Protein AF-A0A2G6L9R9-F1 (afdb_monomer_lite)

pLDDT: mean 80.49, std 13.81, range [30.92, 96.5]

Foldseek 3Di:
DFVPWFAAVPGIDTLVPDDAQGWTWDADLVPRDTDTDGHHDDDDDDDPAWDWADDVPDTDTGHQADWDQDPPPGTDTPPPHPDDD

Secondary structure (DSSP, 8-state):
-TT-EEEETTEEEEGGG--TT-EEEEE-TTT--EEEEE---------S--EEEEETTEEEEE-TT-EEEETTTEEEETT--S---

Radius of gyration: 13.92 Å; chains: 1; bounding box: 34×28×33 Å

Sequence (85 aa):
MAGTLVDIPGGTLPIENIRVGMQVESRDDTRFANKPQKVLDTFGRVAPGYYLITKEPGVIKATEEHRFWMQGQGWLPGTSNPGTP

Structure (mmCIF, N/CA/C/O backbone):
data_AF-A0A2G6L9R9-F1
#
_entry.id   AF-A0A2G6L9R9-F1
#
loop_
_atom_site.group_PDB
_atom_site.id
_atom_site.type_symbol
_atom_site.label_atom_id
_atom_site.label_alt_id
_atom_site.label_comp_id
_atom_site.label_asym_id
_atom_site.label_entity_id
_atom_site.label_seq_id
_atom_site.pdbx_PDB_ins_code
_atom_site.Cartn_x
_atom_site.Cartn_y
_atom_site.Cartn_z
_atom_site.occupancy
_atom_site.B_iso_or_equiv
_atom_site.auth_seq_id
_atom_site.auth_comp_id
_atom_site.auth_asym_id
_atom_site.auth_atom_id
_atom_site.pdbx_PDB_model_num
ATOM 1 N N . MET A 1 1 ? -4.191 3.224 6.973 1.00 69.00 1 MET A N 1
ATOM 2 C CA . MET A 1 1 ? -5.247 3.907 7.759 1.00 69.00 1 MET A CA 1
ATOM 3 C C . MET A 1 1 ? -6.425 4.180 6.843 1.00 69.00 1 MET A C 1
ATOM 5 O O . MET A 1 1 ? -6.191 4.297 5.649 1.00 69.00 1 MET A O 1
ATOM 9 N N . ALA A 1 2 ? -7.655 4.298 7.351 1.00 79.06 2 ALA A N 1
ATOM 10 C CA . ALA A 1 2 ? -8.744 4.799 6.503 1.00 79.06 2 ALA A CA 1
ATOM 11 C C . ALA A 1 2 ? -8.374 6.191 5.951 1.00 79.06 2 ALA A C 1
ATOM 13 O O . ALA A 1 2 ? -7.719 6.977 6.646 1.00 79.06 2 ALA A O 1
ATOM 14 N N . GLY A 1 3 ? -8.704 6.456 4.691 1.00 82.62 3 GLY A N 1
ATOM 15 C CA . GLY A 1 3 ? -8.309 7.656 3.958 1.00 82.62 3 GLY A CA 1
ATOM 16 C C . GLY A 1 3 ? -6.870 7.651 3.431 1.00 82.62 3 GLY A C 1
ATOM 17 O O . GLY A 1 3 ? -6.469 8.607 2.770 1.00 82.62 3 GLY A O 1
ATOM 18 N N . THR A 1 4 ? -6.066 6.609 3.685 1.00 85.25 4 THR A N 1
ATOM 19 C CA . THR A 1 4 ? -4.772 6.451 3.002 1.00 85.25 4 THR A CA 1
ATOM 20 C C . THR A 1 4 ? -5.027 6.230 1.513 1.00 85.25 4 THR A C 1
ATOM 22 O O . THR A 1 4 ? -5.693 5.266 1.149 1.00 85.25 4 THR A O 1
ATOM 25 N N . LEU A 1 5 ? -4.506 7.114 0.664 1.00 89.88 5 LEU A N 1
ATOM 26 C CA . LEU A 1 5 ? -4.653 7.008 -0.785 1.00 89.88 5 LEU A CA 1
ATOM 27 C C . LEU A 1 5 ? -3.736 5.918 -1.352 1.00 89.88 5 LEU A C 1
ATOM 29 O O . LEU A 1 5 ? -2.573 5.812 -0.963 1.00 89.88 5 LEU A O 1
ATOM 33 N N . VAL A 1 6 ? -4.283 5.130 -2.272 1.00 90.38 6 VAL A N 1
ATOM 34 C CA . VAL A 1 6 ? -3.603 4.088 -3.041 1.00 90.38 6 VAL A CA 1
ATOM 35 C C . VAL A 1 6 ? -3.690 4.456 -4.515 1.00 90.38 6 VAL A C 1
ATOM 37 O O . VAL A 1 6 ? -4.778 4.753 -5.016 1.00 90.38 6 VAL A O 1
ATOM 40 N N . ASP A 1 7 ? -2.551 4.423 -5.199 1.00 94.44 7 ASP A N 1
ATOM 41 C CA . ASP A 1 7 ? -2.477 4.683 -6.632 1.00 94.44 7 ASP A CA 1
ATOM 42 C C . ASP A 1 7 ? -3.086 3.512 -7.415 1.00 94.44 7 ASP A C 1
ATOM 44 O O . ASP A 1 7 ? -2.789 2.337 -7.177 1.00 94.44 7 ASP A O 1
ATOM 48 N N . ILE A 1 8 ? -3.954 3.845 -8.363 1.00 95.31 8 ILE A N 1
ATOM 49 C CA . ILE A 1 8 ? -4.586 2.916 -9.297 1.00 95.31 8 ILE A CA 1
ATOM 50 C C . ILE A 1 8 ? -4.355 3.413 -10.727 1.00 95.31 8 ILE A C 1
ATOM 52 O O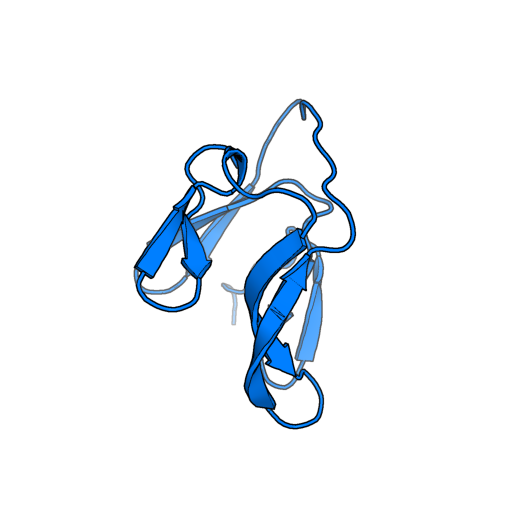 . ILE A 1 8 ? -4.075 4.600 -10.928 1.00 95.31 8 ILE A O 1
ATOM 56 N N . PRO A 1 9 ? -4.536 2.562 -11.748 1.00 94.69 9 PRO A N 1
ATOM 57 C CA . PRO A 1 9 ? -4.518 3.034 -13.124 1.00 94.69 9 PRO A CA 1
ATOM 58 C C . PRO A 1 9 ? -5.544 4.161 -13.323 1.00 94.69 9 PRO A C 1
ATOM 60 O O . PRO A 1 9 ? -6.749 3.953 -13.192 1.00 94.69 9 PRO A O 1
ATOM 63 N N . GLY A 1 10 ? -5.060 5.367 -13.624 1.00 91.69 10 GLY A N 1
ATOM 64 C CA . GLY A 1 10 ? -5.900 6.539 -13.885 1.00 91.69 10 GLY A CA 1
ATOM 65 C C . GLY A 1 10 ? -6.300 7.380 -12.665 1.00 91.69 10 GLY A C 1
ATOM 66 O O . GLY A 1 10 ? -7.092 8.305 -12.837 1.00 91.69 10 GLY A O 1
ATOM 67 N N . GLY A 1 11 ? -5.773 7.125 -11.460 1.00 94.19 11 GLY A N 1
ATOM 68 C CA . GLY A 1 11 ? -6.041 7.995 -10.309 1.00 94.19 11 GLY A CA 1
ATOM 69 C C . GLY A 1 11 ? -5.648 7.412 -8.956 1.00 94.19 11 GLY A C 1
ATOM 70 O O . GLY A 1 11 ? -4.754 6.579 -8.852 1.00 94.19 11 GLY A O 1
ATOM 71 N N . THR A 1 12 ? -6.340 7.855 -7.908 1.00 94.81 12 THR A N 1
ATOM 72 C CA . THR A 1 12 ? -6.152 7.354 -6.543 1.00 94.81 12 THR A CA 1
ATOM 73 C C . THR A 1 12 ? -7.482 6.957 -5.921 1.00 94.81 12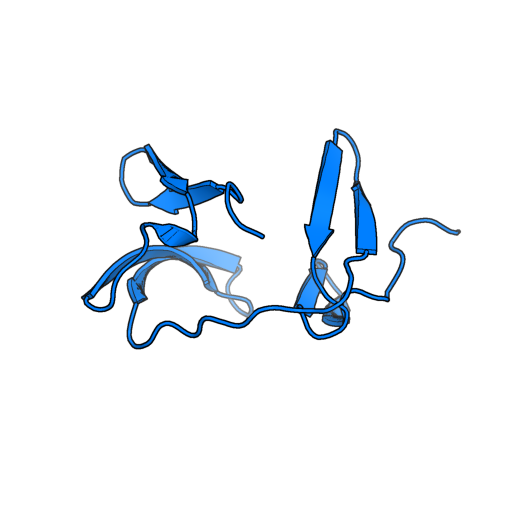 THR A C 1
ATOM 75 O O . THR A 1 12 ? -8.530 7.530 -6.227 1.00 94.81 12 THR A O 1
ATOM 78 N N . LEU A 1 13 ? -7.445 5.966 -5.034 1.00 93.00 13 LEU A N 1
ATOM 79 C CA . LEU A 1 13 ? -8.588 5.562 -4.221 1.00 93.00 13 LEU A CA 1
ATOM 80 C C . LEU A 1 13 ? -8.183 5.422 -2.753 1.00 93.00 13 LEU A C 1
ATOM 82 O O . LEU A 1 13 ? -7.069 4.982 -2.470 1.00 93.00 13 LEU A O 1
ATOM 86 N N . PRO A 1 14 ? -9.074 5.741 -1.799 1.00 92.44 14 PRO A N 1
ATOM 87 C CA . PRO A 1 14 ? -8.861 5.388 -0.401 1.00 92.44 14 PRO A CA 1
ATOM 88 C C . PRO A 1 14 ? -8.679 3.873 -0.234 1.00 92.44 14 PRO A C 1
ATOM 90 O O . PRO A 1 14 ? -9.384 3.087 -0.871 1.00 92.44 14 PRO A O 1
ATOM 93 N N . ILE A 1 15 ? -7.760 3.455 0.636 1.00 90.25 15 ILE A N 1
ATOM 94 C CA . ILE A 1 15 ? -7.403 2.045 0.849 1.00 90.25 15 ILE A CA 1
ATOM 95 C C . ILE A 1 15 ? -8.605 1.186 1.265 1.00 90.25 15 ILE A C 1
ATOM 97 O O . ILE A 1 15 ? -8.723 0.038 0.849 1.00 90.25 15 ILE A O 1
ATOM 101 N N . GLU A 1 16 ? -9.547 1.752 2.019 1.00 89.88 16 GLU A N 1
ATOM 102 C CA . GLU A 1 16 ? -10.798 1.111 2.433 1.00 89.88 16 GLU A CA 1
ATOM 103 C C . GLU A 1 16 ? -11.764 0.832 1.271 1.00 89.88 16 GLU A C 1
ATOM 105 O O . GLU A 1 16 ? -12.706 0.054 1.428 1.00 89.88 16 GLU A O 1
ATOM 110 N N . ASN A 1 17 ? -11.526 1.421 0.095 1.00 93.50 17 ASN A N 1
ATOM 111 C CA . ASN A 1 17 ? -12.307 1.209 -1.124 1.00 93.50 17 ASN A CA 1
ATOM 112 C C . ASN A 1 17 ? -11.648 0.218 -2.095 1.00 93.50 17 ASN A C 1
ATOM 114 O O . ASN A 1 17 ? -12.273 -0.160 -3.084 1.00 93.50 17 ASN A O 1
ATOM 118 N N . ILE A 1 18 ? -10.433 -0.259 -1.806 1.00 94.25 18 I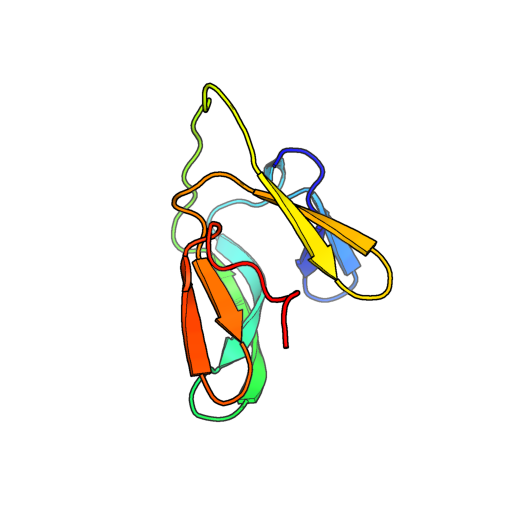LE A N 1
ATOM 119 C CA . ILE A 1 18 ? -9.769 -1.294 -2.603 1.00 94.25 18 ILE A CA 1
ATOM 120 C C . ILE A 1 18 ? -10.446 -2.652 -2.369 1.00 94.25 18 ILE A C 1
ATOM 122 O O . ILE A 1 18 ? -10.849 -2.989 -1.254 1.00 94.25 18 ILE A O 1
ATOM 126 N N . ARG A 1 19 ? -10.614 -3.434 -3.437 1.00 94.19 19 ARG A N 1
ATOM 127 C CA . ARG A 1 19 ? -11.270 -4.749 -3.428 1.00 94.19 19 ARG A CA 1
ATOM 128 C C . ARG A 1 19 ? -10.426 -5.775 -4.171 1.00 94.19 19 ARG A C 1
ATOM 130 O O . ARG A 1 19 ? -9.683 -5.433 -5.093 1.00 94.19 19 ARG A O 1
ATOM 137 N N . VAL A 1 20 ? -10.598 -7.045 -3.807 1.00 95.88 20 VAL A N 1
ATOM 138 C CA . VAL A 1 20 ? -10.039 -8.176 -4.555 1.00 95.88 20 VAL A CA 1
ATOM 139 C C . VAL A 1 20 ? -10.459 -8.086 -6.019 1.00 95.88 20 VAL A C 1
ATOM 141 O O . VAL A 1 20 ? -11.619 -7.842 -6.345 1.00 95.88 20 VAL A O 1
ATOM 144 N N . GLY A 1 21 ? -9.490 -8.268 -6.907 1.00 95.06 21 GLY A N 1
ATOM 145 C CA . GLY A 1 21 ? -9.678 -8.191 -8.346 1.00 95.06 21 GLY A CA 1
ATOM 146 C C . GLY A 1 21 ? -9.372 -6.835 -8.975 1.00 95.06 21 GLY A C 1
ATOM 147 O O . GLY A 1 21 ? -9.149 -6.801 -10.185 1.00 95.06 21 GLY A O 1
ATOM 148 N N . MET A 1 22 ? -9.295 -5.757 -8.190 1.00 95.88 22 MET A N 1
ATOM 149 C CA . MET A 1 22 ? -8.889 -4.438 -8.686 1.00 95.88 22 MET A CA 1
ATOM 150 C C . MET A 1 22 ? -7.407 -4.402 -9.060 1.00 95.88 22 MET A C 1
ATOM 152 O O . MET A 1 22 ? -6.621 -5.235 -8.606 1.00 95.88 22 MET A O 1
ATOM 156 N N . GLN A 1 23 ? -7.028 -3.417 -9.873 1.00 96.50 23 GLN A N 1
ATOM 157 C CA . GLN A 1 23 ? -5.632 -3.118 -10.172 1.00 96.50 23 GLN A CA 1
ATOM 158 C C . GLN A 1 23 ? -5.149 -1.935 -9.334 1.00 96.50 23 GLN A C 1
ATOM 160 O O . GLN A 1 23 ? -5.845 -0.927 -9.228 1.00 96.50 23 GLN A O 1
ATOM 165 N N . VAL A 1 24 ? -3.951 -2.067 -8.775 1.00 95.38 24 VAL A N 1
ATOM 166 C CA . VAL A 1 24 ? -3.225 -1.003 -8.072 1.00 95.38 24 VAL A CA 1
ATOM 167 C C . VAL A 1 24 ? -1.861 -0.824 -8.724 1.00 95.38 24 VAL A C 1
ATOM 169 O O . VAL A 1 24 ? -1.282 -1.796 -9.218 1.00 95.38 24 VAL A O 1
ATOM 172 N N . GLU A 1 25 ? -1.343 0.400 -8.742 1.00 95.19 25 GLU A N 1
ATOM 173 C CA . GLU A 1 25 ? 0.034 0.634 -9.170 1.00 95.19 25 GLU A CA 1
ATOM 174 C C . GLU A 1 25 ? 0.986 0.036 -8.134 1.00 95.19 25 GLU A C 1
ATOM 176 O O . GLU A 1 25 ? 0.893 0.304 -6.935 1.00 95.19 25 GLU A O 1
ATOM 181 N N . SER A 1 26 ? 1.896 -0.818 -8.593 1.00 93.38 26 SER A N 1
ATOM 182 C CA . SER A 1 26 ? 2.843 -1.517 -7.733 1.00 93.38 26 SER A CA 1
ATOM 183 C C . SER A 1 26 ? 4.246 -1.414 -8.304 1.00 93.38 26 SER A C 1
ATOM 185 O O . SER A 1 26 ? 4.437 -1.439 -9.522 1.00 93.38 26 SER A O 1
ATOM 187 N N . ARG A 1 27 ? 5.234 -1.302 -7.416 1.00 90.19 27 ARG A N 1
ATOM 188 C CA . ARG A 1 27 ? 6.650 -1.262 -7.773 1.00 90.19 27 ARG A CA 1
ATOM 189 C C . ARG A 1 27 ? 7.300 -2.599 -7.456 1.00 90.19 27 ARG A C 1
ATOM 191 O O . ARG A 1 27 ? 7.237 -3.061 -6.323 1.00 90.19 27 ARG A O 1
ATOM 198 N N . ASP A 1 28 ? 7.967 -3.166 -8.453 1.00 87.25 28 ASP A N 1
ATOM 199 C CA . ASP A 1 28 ? 8.860 -4.311 -8.280 1.00 87.25 28 ASP A CA 1
ATOM 200 C C . ASP A 1 28 ? 10.080 -3.876 -7.450 1.00 87.25 28 ASP A C 1
ATOM 202 O O . ASP A 1 28 ? 10.757 -2.903 -7.795 1.00 87.25 28 ASP A O 1
ATOM 206 N N . ASP A 1 29 ? 10.351 -4.566 -6.346 1.00 81.81 29 ASP A N 1
ATOM 207 C CA . ASP A 1 29 ? 11.416 -4.219 -5.402 1.00 81.81 29 ASP A CA 1
ATOM 208 C C . ASP A 1 29 ? 12.816 -4.662 -5.866 1.00 81.81 29 ASP A C 1
ATOM 210 O O . ASP A 1 29 ? 13.821 -4.163 -5.358 1.00 81.81 29 ASP A O 1
ATOM 214 N N . THR A 1 30 ? 12.894 -5.517 -6.892 1.00 82.56 30 THR A N 1
ATOM 215 C CA . THR A 1 30 ? 14.148 -5.975 -7.511 1.00 82.56 30 THR A CA 1
ATOM 216 C C . THR A 1 30 ? 14.512 -5.186 -8.767 1.00 82.56 30 THR A C 1
ATOM 218 O O . THR A 1 30 ? 15.675 -4.854 -8.991 1.00 82.56 30 THR A O 1
ATOM 221 N N . ARG A 1 31 ? 13.516 -4.873 -9.603 1.00 84.06 31 ARG A N 1
ATOM 222 C CA . ARG A 1 31 ? 13.688 -4.211 -10.908 1.00 84.06 31 ARG A CA 1
ATOM 223 C C . ARG A 1 31 ? 13.318 -2.739 -10.887 1.00 84.06 31 ARG A C 1
ATOM 225 O O . ARG A 1 31 ? 13.559 -2.046 -11.871 1.00 84.06 31 ARG A O 1
ATOM 232 N N . PHE A 1 32 ? 12.695 -2.271 -9.807 1.00 82.00 32 PHE A N 1
ATOM 233 C CA . PHE A 1 32 ? 12.252 -0.890 -9.625 1.00 82.00 32 PHE A CA 1
ATOM 234 C C . PHE A 1 32 ? 11.263 -0.385 -10.683 1.00 82.00 32 PHE A C 1
ATOM 236 O O . PHE A 1 32 ? 11.082 0.824 -10.825 1.00 82.00 32 PHE A O 1
ATOM 243 N N . ALA A 1 33 ? 10.614 -1.298 -11.4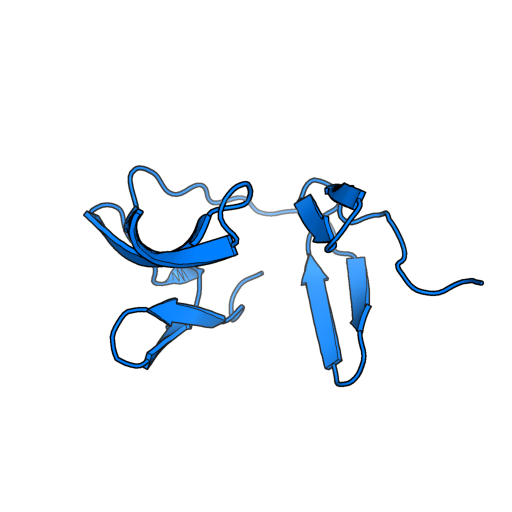05 1.00 85.88 33 ALA A N 1
ATOM 244 C CA . ALA A 1 33 ? 9.632 -0.978 -12.426 1.00 85.88 33 ALA A CA 1
ATOM 245 C C . ALA A 1 33 ? 8.230 -0.897 -11.812 1.00 85.88 33 ALA A C 1
ATOM 247 O O . ALA A 1 33 ? 7.830 -1.790 -11.063 1.00 85.88 33 ALA A O 1
ATOM 248 N N . ASN A 1 34 ? 7.479 0.142 -12.176 1.00 88.50 34 ASN A N 1
ATOM 249 C CA . ASN A 1 34 ? 6.080 0.293 -11.786 1.00 88.50 34 ASN A CA 1
ATOM 250 C C . ASN A 1 34 ? 5.176 -0.357 -12.831 1.00 88.50 34 ASN A C 1
ATOM 252 O O . ASN A 1 34 ? 5.363 -0.121 -14.029 1.00 88.50 34 ASN A O 1
ATOM 256 N N . LYS A 1 35 ? 4.209 -1.163 -12.388 1.00 93.19 35 LYS A N 1
ATOM 257 C CA . LYS A 1 35 ? 3.156 -1.727 -13.238 1.00 93.19 35 LYS A CA 1
ATOM 258 C C . LYS A 1 35 ? 1.860 -1.916 -12.444 1.00 93.19 35 LYS A C 1
ATOM 260 O O . LYS A 1 35 ? 1.929 -2.262 -11.261 1.00 93.19 35 LYS A O 1
ATOM 265 N N . PRO A 1 36 ? 0.693 -1.849 -13.106 1.00 95.19 36 PRO A N 1
ATOM 266 C CA . PRO A 1 36 ? -0.561 -2.287 -12.511 1.00 95.19 36 PRO A CA 1
ATOM 267 C C . PRO A 1 36 ? -0.487 -3.760 -12.103 1.00 95.19 36 PRO A C 1
ATOM 269 O O . PRO A 1 36 ? -0.081 -4.609 -12.902 1.00 95.19 36 PRO A O 1
ATOM 272 N N . GLN A 1 37 ? -0.886 -4.075 -10.873 1.00 95.94 37 GLN A N 1
ATOM 273 C CA . GLN A 1 37 ? -0.960 -5.435 -10.335 1.00 95.94 37 GLN A CA 1
ATOM 274 C C . GLN A 1 37 ? -2.338 -5.704 -9.733 1.00 95.94 37 GLN A C 1
ATOM 276 O O . GLN A 1 37 ? -2.978 -4.808 -9.185 1.00 95.94 37 GLN A O 1
ATOM 281 N N . LYS A 1 38 ? -2.804 -6.952 -9.847 1.00 96.38 38 LYS A N 1
ATOM 282 C CA . LYS A 1 38 ? -4.123 -7.366 -9.359 1.00 96.38 38 LYS A CA 1
ATOM 283 C C . LYS A 1 38 ? -4.087 -7.627 -7.853 1.00 96.38 38 LYS A C 1
ATOM 285 O O . LYS A 1 38 ? -3.256 -8.396 -7.377 1.00 96.38 38 LYS A O 1
ATOM 290 N N . VAL A 1 39 ? -5.038 -7.057 -7.122 1.00 94.94 39 VAL A N 1
ATOM 291 C CA . VAL A 1 39 ? -5.255 -7.342 -5.700 1.00 94.94 39 VAL A CA 1
ATOM 292 C C . VAL A 1 39 ? -5.825 -8.750 -5.553 1.00 94.94 39 VAL A C 1
ATOM 294 O O . VAL A 1 39 ? -6.882 -9.055 -6.112 1.00 94.94 39 VAL A O 1
ATOM 297 N N . LEU A 1 40 ? -5.123 -9.608 -4.815 1.00 95.44 40 LEU A N 1
ATOM 298 C CA . LEU A 1 40 ? -5.531 -10.998 -4.580 1.00 95.44 40 LEU A CA 1
ATOM 299 C C . LEU A 1 40 ? -6.330 -11.166 -3.289 1.00 95.44 40 LEU A C 1
ATOM 301 O O . LEU A 1 40 ? -7.232 -11.994 -3.246 1.00 95.44 40 LEU A O 1
ATOM 305 N N . ASP A 1 41 ? -6.014 -10.369 -2.270 1.00 93.00 41 ASP A N 1
ATOM 306 C CA . ASP A 1 41 ? -6.672 -10.415 -0.969 1.00 93.00 41 ASP A CA 1
ATOM 307 C C . ASP A 1 41 ? -6.657 -9.029 -0.307 1.00 93.00 41 ASP A C 1
ATOM 309 O O . ASP A 1 41 ? -5.832 -8.174 -0.647 1.00 93.00 41 ASP A O 1
ATOM 313 N N . THR A 1 42 ? -7.574 -8.801 0.630 1.00 90.62 42 THR A N 1
ATOM 314 C C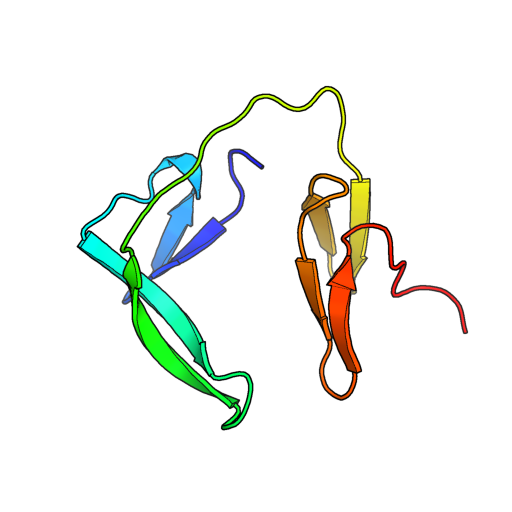A . THR A 1 42 ? -7.673 -7.564 1.412 1.00 90.62 42 THR A CA 1
ATOM 315 C C . THR A 1 42 ? -7.916 -7.887 2.879 1.00 90.62 42 THR A C 1
ATOM 317 O O . THR A 1 42 ? -8.891 -8.556 3.213 1.00 90.62 42 THR A O 1
ATOM 320 N N . PHE A 1 43 ? -7.085 -7.340 3.765 1.00 86.50 43 PHE A N 1
ATOM 321 C CA . PHE A 1 43 ? -7.204 -7.523 5.212 1.00 86.50 43 PHE A CA 1
ATOM 322 C C . PHE A 1 43 ? -7.670 -6.229 5.881 1.00 86.50 43 PHE A C 1
ATOM 324 O O . PHE A 1 43 ? -7.154 -5.150 5.593 1.00 86.50 43 PHE A O 1
ATOM 331 N N . GLY A 1 44 ? -8.623 -6.340 6.807 1.00 80.50 44 GLY A N 1
ATOM 332 C CA . GLY A 1 44 ? -9.107 -5.228 7.621 1.00 80.50 44 GLY A CA 1
ATOM 333 C C . GLY A 1 44 ? -8.987 -5.553 9.105 1.00 80.50 44 GLY A C 1
ATOM 334 O O . GLY A 1 44 ? -9.348 -6.646 9.532 1.00 80.50 44 GLY A O 1
ATOM 335 N N . ARG A 1 45 ? -8.492 -4.604 9.903 1.00 80.69 45 ARG A N 1
ATOM 336 C CA . ARG A 1 45 ? -8.487 -4.709 11.367 1.00 80.69 45 ARG A CA 1
ATOM 337 C C . ARG A 1 45 ? -8.638 -3.348 12.028 1.00 80.69 45 ARG A C 1
ATOM 339 O O . ARG A 1 45 ? -8.247 -2.331 11.457 1.00 80.69 45 ARG A O 1
ATOM 346 N N . VAL A 1 46 ? -9.123 -3.357 13.264 1.00 74.44 46 VAL A N 1
ATOM 347 C CA . VAL A 1 46 ? -9.090 -2.199 14.163 1.00 74.44 46 VAL A CA 1
ATOM 348 C C . VAL A 1 46 ? -7.849 -2.329 15.042 1.00 74.44 46 VAL A C 1
ATOM 350 O O . VAL A 1 46 ? -7.660 -3.357 15.687 1.00 74.44 46 VAL A O 1
ATOM 353 N N . ALA A 1 47 ? -6.983 -1.316 15.039 1.00 74.94 47 ALA A N 1
ATOM 354 C CA . ALA A 1 47 ? -5.779 -1.279 15.866 1.00 74.94 47 ALA A CA 1
ATOM 355 C C . ALA A 1 47 ? -5.932 -0.239 16.990 1.00 74.94 47 ALA A C 1
ATOM 357 O O . ALA A 1 47 ? -6.533 0.809 16.750 1.00 74.94 47 ALA A O 1
ATOM 358 N N . PRO A 1 48 ? -5.373 -0.488 18.190 1.00 71.44 48 PRO A N 1
ATOM 359 C CA . PRO A 1 48 ? -5.519 0.405 19.344 1.00 71.44 48 PRO A CA 1
ATOM 360 C C . PRO A 1 48 ? -4.743 1.725 19.203 1.00 71.44 48 PRO A C 1
ATOM 362 O O . PRO A 1 48 ? -4.979 2.657 19.965 1.00 71.44 48 PRO A O 1
ATOM 365 N N . GLY A 1 49 ? -3.826 1.824 18.236 1.00 72.19 49 GLY A N 1
ATOM 366 C CA . GLY A 1 49 ? -3.015 3.015 18.011 1.00 72.19 49 GLY A CA 1
ATOM 367 C C . GLY A 1 49 ? -2.319 3.018 16.652 1.00 72.19 49 GLY A C 1
ATOM 368 O O . GLY A 1 49 ? -2.423 2.073 15.864 1.00 72.19 49 GLY A O 1
ATOM 369 N N . TYR A 1 50 ? -1.614 4.112 16.374 1.00 73.81 50 TYR A N 1
ATOM 370 C CA . TYR A 1 50 ? -0.843 4.311 15.152 1.00 73.81 50 TYR A CA 1
ATOM 371 C C . TYR A 1 50 ? 0.384 5.182 15.404 1.00 73.81 50 TYR A C 1
ATOM 373 O O . TYR A 1 50 ? 0.409 5.992 16.326 1.00 73.81 50 TYR A O 1
ATOM 381 N N . TYR A 1 51 ? 1.371 5.038 14.532 1.00 74.81 51 TYR A N 1
ATOM 382 C CA . TYR A 1 51 ? 2.580 5.839 14.465 1.00 74.81 51 TYR A CA 1
ATOM 383 C C . TYR A 1 51 ? 2.432 6.907 13.383 1.00 74.81 51 TYR A C 1
ATOM 385 O O . TYR A 1 51 ? 1.780 6.696 12.353 1.00 74.81 51 TYR A O 1
ATOM 393 N N . LEU A 1 52 ? 3.037 8.065 13.638 1.00 72.56 52 LEU A N 1
ATOM 394 C CA . LEU A 1 52 ? 3.231 9.128 12.662 1.00 72.56 52 LEU A CA 1
ATOM 395 C C . LEU A 1 52 ? 4.645 8.990 12.109 1.00 72.56 52 LEU A C 1
ATOM 397 O O . LEU A 1 52 ? 5.613 9.102 12.853 1.00 72.56 52 LEU A O 1
ATOM 401 N N . ILE A 1 53 ? 4.749 8.745 10.811 1.00 72.31 53 ILE A N 1
ATOM 402 C CA . ILE A 1 53 ? 6.022 8.633 10.108 1.00 72.31 53 ILE A CA 1
ATOM 403 C C . ILE A 1 53 ? 6.201 9.916 9.314 1.00 72.31 53 ILE A C 1
ATOM 405 O O . ILE A 1 53 ? 5.494 10.160 8.332 1.00 72.31 53 ILE A O 1
ATOM 409 N N . THR A 1 54 ? 7.117 10.755 9.779 1.00 68.62 54 THR A N 1
ATOM 410 C CA . THR A 1 54 ? 7.480 12.022 9.149 1.00 68.62 54 THR A CA 1
ATOM 411 C C . THR A 1 54 ? 8.399 11.750 7.960 1.00 68.62 54 THR A C 1
ATOM 413 O O . THR A 1 54 ? 9.463 11.156 8.112 1.00 68.62 54 THR A O 1
ATOM 416 N N . LYS A 1 55 ? 7.992 12.189 6.769 1.00 68.31 55 LYS A N 1
ATOM 417 C CA . LYS A 1 55 ? 8.838 12.282 5.573 1.00 68.31 55 LYS A CA 1
ATOM 418 C C . LYS A 1 55 ? 8.775 13.711 5.046 1.00 68.31 55 LYS A C 1
ATOM 420 O O . LYS A 1 55 ? 7.805 14.414 5.295 1.00 68.31 55 LYS A O 1
ATOM 425 N N . GLU A 1 56 ? 9.750 14.167 4.283 1.00 66.25 56 GLU A N 1
ATOM 426 C CA . GLU A 1 56 ? 9.579 15.431 3.561 1.00 66.25 56 GLU A CA 1
ATOM 427 C C . GLU A 1 56 ? 8.918 15.165 2.198 1.00 66.25 56 GLU A C 1
ATOM 429 O O . GLU A 1 56 ? 9.384 14.282 1.473 1.00 66.25 56 GLU A O 1
ATOM 434 N N . PRO A 1 57 ? 7.831 15.869 1.815 1.00 56.78 57 PRO A N 1
ATOM 435 C CA . PRO A 1 57 ? 6.948 16.742 2.594 1.00 56.78 57 PRO A CA 1
ATOM 436 C C . PRO A 1 57 ? 5.657 16.001 3.010 1.00 56.78 57 PRO A C 1
ATOM 438 O O . PRO A 1 57 ? 4.733 15.847 2.215 1.00 56.78 57 PRO A O 1
ATOM 441 N N . GLY A 1 58 ? 5.547 15.514 4.246 1.00 66.69 58 GLY A N 1
ATOM 442 C CA . GLY A 1 58 ? 4.290 14.970 4.762 1.00 66.69 58 GLY A CA 1
ATOM 443 C C . GLY A 1 58 ? 4.414 13.939 5.879 1.00 66.69 58 GLY A C 1
ATOM 444 O O . GLY A 1 58 ? 5.485 13.498 6.274 1.00 66.69 58 GLY A O 1
ATOM 445 N N . VAL A 1 59 ? 3.264 13.516 6.391 1.00 73.44 59 VAL A N 1
ATOM 446 C CA . VAL A 1 59 ? 3.196 12.509 7.452 1.00 73.44 59 VAL A CA 1
ATOM 447 C C . VAL A 1 59 ? 2.352 11.338 6.984 1.00 73.44 59 VAL A C 1
ATOM 449 O O . VAL A 1 59 ? 1.245 11.523 6.480 1.00 73.44 59 VAL A O 1
ATOM 452 N N . ILE A 1 60 ? 2.866 10.124 7.166 1.00 74.19 60 ILE A N 1
ATOM 453 C CA . ILE A 1 60 ? 2.124 8.885 6.937 1.00 74.19 60 ILE A CA 1
ATOM 454 C C . ILE A 1 60 ? 1.681 8.331 8.293 1.00 74.19 60 ILE A C 1
ATOM 456 O O . ILE A 1 60 ? 2.470 8.264 9.229 1.00 74.19 60 ILE A O 1
ATOM 460 N N . LYS A 1 61 ? 0.412 7.922 8.404 1.00 78.31 61 LYS A N 1
ATOM 461 C CA . LYS A 1 61 ? -0.126 7.241 9.592 1.00 78.31 61 LYS A CA 1
ATOM 462 C C . LYS A 1 61 ? -0.183 5.736 9.353 1.00 78.31 61 LYS A C 1
ATOM 464 O O . LYS A 1 61 ? -0.898 5.296 8.449 1.00 78.31 61 LYS A O 1
ATOM 469 N N . ALA A 1 62 ? 0.500 4.951 10.179 1.00 78.12 62 ALA A N 1
ATOM 470 C CA . ALA A 1 62 ? 0.535 3.495 10.043 1.00 78.12 62 ALA A CA 1
ATOM 471 C C . ALA A 1 62 ? 0.636 2.780 11.395 1.00 78.12 62 ALA A C 1
ATOM 473 O O . ALA A 1 62 ? 1.063 3.370 12.378 1.00 78.12 62 ALA A O 1
ATOM 474 N N . THR A 1 63 ? 0.208 1.520 11.476 1.00 79.25 63 THR A N 1
ATOM 475 C CA . THR A 1 63 ? 0.377 0.720 12.708 1.00 79.25 63 THR A CA 1
ATOM 476 C C . THR A 1 63 ? 1.777 0.115 12.763 1.00 79.25 63 THR A C 1
ATOM 478 O O . THR A 1 63 ? 2.415 -0.003 11.723 1.00 79.25 63 THR A O 1
ATOM 481 N N . GLU A 1 64 ? 2.204 -0.356 13.936 1.00 71.88 64 GLU A N 1
ATOM 482 C CA . GLU A 1 64 ? 3.525 -0.976 14.166 1.00 71.88 64 GLU A CA 1
ATOM 483 C C . GLU A 1 64 ? 3.930 -1.987 13.084 1.00 71.88 64 GLU A C 1
ATOM 485 O O . GLU A 1 64 ? 5.015 -1.923 12.515 1.00 71.88 64 GLU A O 1
ATOM 490 N N . GLU A 1 65 ? 3.015 -2.893 12.749 1.00 69.69 65 GLU A N 1
ATOM 491 C CA . GLU A 1 65 ? 3.288 -3.980 11.808 1.00 69.69 65 GLU A CA 1
ATOM 492 C C . GLU A 1 65 ? 3.348 -3.558 10.328 1.00 69.69 65 GLU A C 1
ATOM 494 O O . GLU A 1 65 ? 3.686 -4.379 9.474 1.00 69.69 65 GLU A O 1
ATOM 499 N N . HIS A 1 66 ? 2.993 -2.314 9.985 1.00 77.50 66 HIS A N 1
ATOM 500 C CA . HIS A 1 66 ? 3.070 -1.861 8.594 1.00 77.50 66 HIS A CA 1
ATOM 501 C C . HIS A 1 66 ? 4.528 -1.760 8.170 1.00 77.50 66 HIS A C 1
ATOM 503 O O . HIS A 1 66 ? 5.308 -1.073 8.819 1.00 77.50 66 HIS A O 1
ATOM 509 N N . ARG A 1 67 ? 4.890 -2.397 7.057 1.00 79.69 67 ARG A N 1
ATOM 510 C CA . ARG A 1 67 ? 6.242 -2.302 6.507 1.00 79.69 67 ARG A CA 1
ATOM 511 C C . ARG A 1 67 ? 6.353 -1.161 5.503 1.00 79.69 67 ARG A C 1
ATOM 513 O O . ARG A 1 67 ? 5.447 -0.946 4.702 1.00 79.69 67 ARG A O 1
ATOM 520 N N . PHE A 1 68 ? 7.489 -0.479 5.518 1.00 81.38 68 PHE A N 1
ATOM 521 C CA . PHE A 1 68 ? 7.858 0.573 4.581 1.00 81.38 68 PHE A CA 1
ATOM 522 C C . PHE A 1 68 ? 9.057 0.128 3.762 1.00 81.38 68 PHE A C 1
ATOM 524 O O . PHE A 1 68 ? 10.012 -0.422 4.302 1.00 81.38 68 PHE A O 1
ATOM 531 N N . TRP A 1 69 ? 9.012 0.370 2.456 1.00 79.44 69 TRP A N 1
ATOM 532 C CA . TRP A 1 69 ? 10.163 0.144 1.593 1.00 79.44 69 TRP A CA 1
ATOM 533 C C . TRP A 1 69 ? 11.060 1.381 1.580 1.00 79.44 69 TRP A C 1
ATOM 535 O O . TRP A 1 69 ? 10.612 2.466 1.202 1.00 79.44 69 TRP A O 1
ATOM 545 N N . MET A 1 70 ? 12.329 1.211 1.952 1.00 78.75 70 MET A N 1
ATOM 546 C CA . MET A 1 70 ? 13.360 2.240 1.849 1.00 78.75 70 MET A CA 1
ATOM 547 C C . MET A 1 70 ? 14.383 1.849 0.783 1.00 78.75 70 MET A C 1
ATOM 549 O O . MET A 1 70 ? 14.969 0.765 0.813 1.00 78.75 70 MET A O 1
ATOM 553 N N . GLN A 1 71 ? 14.604 2.742 -0.182 1.00 74.06 71 GLN A N 1
ATOM 554 C CA . GLN A 1 71 ? 15.530 2.484 -1.279 1.00 74.06 71 GLN A CA 1
ATOM 555 C C . GLN A 1 71 ? 16.945 2.215 -0.745 1.00 74.06 71 GLN A C 1
ATOM 557 O O . GLN A 1 71 ? 17.481 2.997 0.033 1.00 74.06 71 GLN A O 1
ATOM 562 N N . GLY A 1 72 ? 17.539 1.094 -1.164 1.00 77.12 72 GLY A N 1
ATOM 563 C CA . GLY A 1 72 ? 18.872 0.666 -0.727 1.00 77.12 72 GLY A CA 1
ATOM 564 C C . GLY A 1 72 ? 18.919 -0.068 0.619 1.00 77.12 72 GLY A C 1
ATOM 565 O O . GLY A 1 72 ? 19.962 -0.626 0.938 1.00 77.12 72 GLY A O 1
ATOM 566 N N . GLN A 1 73 ? 17.818 -0.117 1.380 1.00 77.88 73 GLN A N 1
ATOM 567 C CA . GLN A 1 73 ? 17.746 -0.823 2.672 1.00 77.88 73 GLN A CA 1
ATOM 568 C C . GLN A 1 73 ? 16.702 -1.947 2.691 1.00 77.88 73 GLN A C 1
ATOM 570 O O . GLN A 1 73 ? 16.880 -2.947 3.380 1.00 77.88 73 GLN A O 1
ATOM 575 N N . GLY A 1 74 ? 15.635 -1.814 1.903 1.00 81.25 74 GLY A N 1
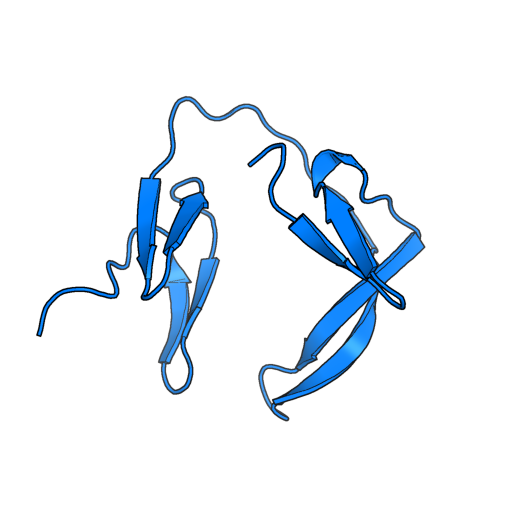ATOM 576 C CA . GLY A 1 74 ? 14.584 -2.815 1.771 1.00 81.25 74 GLY A CA 1
ATOM 577 C C . GLY A 1 74 ? 13.366 -2.555 2.661 1.00 81.25 74 GLY A C 1
ATOM 578 O O . GLY A 1 74 ? 13.027 -1.406 2.946 1.00 81.25 74 GLY A O 1
ATOM 579 N N . TRP A 1 75 ? 12.671 -3.625 3.058 1.00 81.56 75 TRP A N 1
ATOM 580 C CA . TRP A 1 75 ? 11.464 -3.559 3.890 1.00 81.56 75 TRP A CA 1
ATOM 581 C C . TRP A 1 75 ? 11.814 -3.357 5.370 1.00 81.56 75 TRP A C 1
ATOM 583 O O . TRP A 1 75 ? 12.420 -4.230 5.988 1.00 81.56 75 TRP A O 1
ATOM 593 N N . LEU A 1 76 ? 11.358 -2.253 5.956 1.00 79.62 76 LEU A N 1
ATOM 594 C CA . LEU A 1 76 ? 11.529 -1.918 7.370 1.00 79.62 76 LEU A CA 1
ATOM 595 C C . LEU A 1 76 ? 10.171 -1.868 8.094 1.00 79.62 76 LEU A C 1
ATOM 597 O O . LEU A 1 76 ? 9.164 -1.551 7.462 1.00 79.62 76 LEU A O 1
ATOM 601 N N . PRO A 1 77 ? 10.091 -2.191 9.397 1.00 71.19 77 PRO A N 1
ATOM 602 C CA . PRO A 1 77 ? 8.858 -2.057 10.178 1.00 71.19 77 PRO A CA 1
ATOM 603 C C . PRO A 1 77 ? 8.461 -0.585 10.371 1.00 71.19 77 PRO A C 1
ATOM 605 O O . PRO A 1 77 ? 9.302 0.302 10.328 1.00 71.19 77 PRO A O 1
ATOM 608 N N . GLY A 1 78 ? 7.189 -0.302 10.658 1.00 63.50 78 GLY A N 1
ATOM 609 C CA . GLY A 1 78 ? 6.662 1.066 10.787 1.00 63.50 78 GLY A CA 1
ATOM 610 C C . GLY A 1 78 ? 7.238 1.866 11.957 1.00 63.50 78 GLY A C 1
ATOM 611 O O . GLY A 1 78 ? 7.025 3.072 12.044 1.00 63.50 78 GLY A O 1
ATOM 612 N N . THR A 1 79 ? 7.981 1.200 12.839 1.00 63.44 79 THR A N 1
ATOM 613 C CA . THR A 1 79 ? 8.741 1.785 13.946 1.00 63.44 79 THR A CA 1
ATOM 614 C C . THR A 1 79 ? 10.148 2.230 13.551 1.00 63.44 79 THR A C 1
ATOM 616 O O . THR A 1 79 ? 10.803 2.908 14.342 1.00 63.44 79 THR A O 1
ATOM 619 N N . SER A 1 80 ? 10.630 1.897 12.347 1.00 58.69 80 SER A N 1
ATOM 620 C CA . SER A 1 80 ? 11.911 2.402 11.857 1.00 58.69 80 SER A CA 1
ATOM 621 C C . SER A 1 80 ? 11.758 3.880 11.498 1.00 58.69 80 SER A C 1
ATOM 623 O O . SER A 1 80 ? 11.274 4.228 10.420 1.00 58.69 80 SER A O 1
ATOM 625 N N . ASN A 1 81 ? 12.121 4.760 12.425 1.00 49.97 81 ASN A N 1
ATOM 626 C CA . ASN A 1 81 ? 12.160 6.195 12.191 1.00 49.97 81 ASN A CA 1
ATOM 627 C C . ASN A 1 81 ? 13.209 6.506 11.096 1.00 49.97 81 ASN A C 1
ATOM 629 O O . ASN A 1 81 ? 14.391 6.265 11.338 1.00 49.97 81 ASN A O 1
ATOM 633 N N . PRO A 1 82 ? 12.834 7.051 9.919 1.00 50.84 82 PRO A N 1
ATOM 634 C CA . PRO A 1 82 ? 13.804 7.487 8.912 1.00 50.84 82 PRO A CA 1
ATOM 635 C C . PRO A 1 82 ? 14.539 8.780 9.308 1.00 50.84 82 PRO A C 1
ATOM 637 O O . PRO A 1 82 ? 15.402 9.239 8.566 1.00 50.84 82 PRO A O 1
ATOM 640 N N . GLY A 1 83 ? 14.175 9.400 10.436 1.00 46.06 83 GLY A N 1
ATOM 641 C CA . GLY A 1 83 ? 14.702 10.683 10.887 1.00 46.06 83 GLY A CA 1
ATOM 642 C C . GLY A 1 83 ? 15.523 10.584 12.168 1.00 46.06 83 GLY A C 1
ATOM 643 O O . GLY A 1 83 ? 15.030 10.953 13.231 1.00 46.06 83 GLY A O 1
ATOM 644 N N . THR A 1 84 ? 16.774 10.144 12.044 1.00 30.92 84 THR A N 1
ATOM 645 C CA . THR A 1 84 ? 17.911 10.630 12.852 1.00 30.92 84 THR A CA 1
ATOM 646 C C . THR A 1 84 ? 19.207 10.310 12.088 1.00 30.92 84 THR A C 1
ATOM 648 O O . THR A 1 84 ? 19.283 9.204 11.551 1.00 30.92 84 THR A O 1
ATOM 651 N N . PRO A 1 85 ? 20.170 11.250 11.973 1.00 39.69 85 PRO A N 1
ATOM 652 C CA . PRO A 1 85 ? 21.493 10.972 11.406 1.00 39.69 85 PRO A CA 1
ATOM 653 C C . PRO A 1 85 ? 22.274 9.927 12.211 1.00 39.69 85 PRO A C 1
ATOM 655 O O . PRO A 1 85 ? 22.000 9.788 13.426 1.00 39.69 85 PRO A O 1
#